Protein AF-A0A3B9D0J6-F1 (afdb_monomer_lite)

Secondary structure (DSSP, 8-state):
-HHHHHHHHHHHHHHHHHHHHHHHHHHHHTT-HHHHHHHHHHHHHHHHHHHHHHHHHHHHHHHHHHHHHH--

pLDDT: mean 75.88, std 5.87, range [53.06, 82.5]

Structure (mmCIF, N/CA/C/O backbone):
data_AF-A0A3B9D0J6-F1
#
_entry.id   AF-A0A3B9D0J6-F1
#
loop_
_atom_site.group_PDB
_atom_site.id
_atom_site.type_symbol
_atom_site.label_atom_id
_atom_site.label_alt_id
_atom_site.label_comp_id
_atom_site.label_asym_id
_atom_site.label_entity_id
_atom_site.label_seq_id
_atom_site.pdbx_PDB_ins_code
_atom_site.Cartn_x
_atom_site.Cartn_y
_atom_site.Cartn_z
_atom_site.occupancy
_atom_site.B_iso_or_equiv
_atom_site.auth_seq_id
_atom_site.auth_comp_id
_atom_site.auth_asym_id
_atom_site.auth_atom_id
_atom_site.pdbx_PDB_model_num
ATOM 1 N N . MET A 1 1 ? -13.483 8.332 15.572 1.00 53.06 1 MET A N 1
ATOM 2 C CA . MET A 1 1 ? -12.947 9.238 14.522 1.00 53.06 1 MET A CA 1
ATOM 3 C C . MET A 1 1 ? -11.603 8.764 13.966 1.00 53.06 1 MET A C 1
ATOM 5 O O . MET A 1 1 ? -11.483 8.654 12.754 1.00 53.06 1 MET A O 1
ATOM 9 N N . PHE A 1 2 ? -10.625 8.412 14.811 1.00 63.00 2 PHE A N 1
ATOM 10 C CA . PHE A 1 2 ? -9.278 7.993 14.381 1.00 63.00 2 PHE A CA 1
ATOM 11 C C . PHE A 1 2 ? -9.241 6.787 13.417 1.00 63.00 2 PHE A C 1
ATOM 13 O O . PHE A 1 2 ? -8.436 6.750 12.491 1.00 63.00 2 PHE A O 1
ATOM 20 N N . THR A 1 3 ? -10.139 5.816 13.594 1.00 65.00 3 THR A N 1
ATOM 21 C CA . THR A 1 3 ? -10.175 4.570 12.808 1.00 65.00 3 THR A CA 1
ATOM 22 C C . THR A 1 3 ? -10.595 4.788 11.353 1.00 65.00 3 THR A C 1
ATOM 24 O O . THR A 1 3 ? -10.004 4.216 10.444 1.00 65.00 3 THR A O 1
ATOM 27 N N . ILE A 1 4 ? -11.565 5.679 11.124 1.00 69.50 4 ILE A N 1
ATOM 28 C CA . ILE A 1 4 ? -12.063 6.033 9.784 1.00 69.50 4 ILE A CA 1
ATOM 29 C C . ILE A 1 4 ? -10.982 6.800 9.012 1.00 69.50 4 ILE A C 1
ATOM 31 O O . ILE A 1 4 ? -10.734 6.529 7.842 1.00 69.50 4 ILE A O 1
ATOM 35 N N . ILE A 1 5 ? -10.280 7.713 9.693 1.00 73.62 5 ILE A N 1
ATOM 36 C CA . ILE A 1 5 ? -9.177 8.490 9.110 1.00 73.62 5 ILE A CA 1
ATOM 37 C C . ILE A 1 5 ? -8.041 7.559 8.666 1.00 73.62 5 ILE A C 1
ATOM 39 O O . ILE A 1 5 ? -7.533 7.695 7.555 1.00 73.62 5 ILE A O 1
ATOM 43 N N . ARG A 1 6 ? -7.675 6.568 9.492 1.00 74.12 6 ARG A N 1
ATOM 44 C CA . ARG A 1 6 ? -6.659 5.564 9.135 1.00 74.12 6 ARG A CA 1
ATOM 45 C C . ARG A 1 6 ? -7.056 4.707 7.937 1.00 74.12 6 ARG A C 1
ATOM 47 O O . ARG A 1 6 ? -6.195 4.372 7.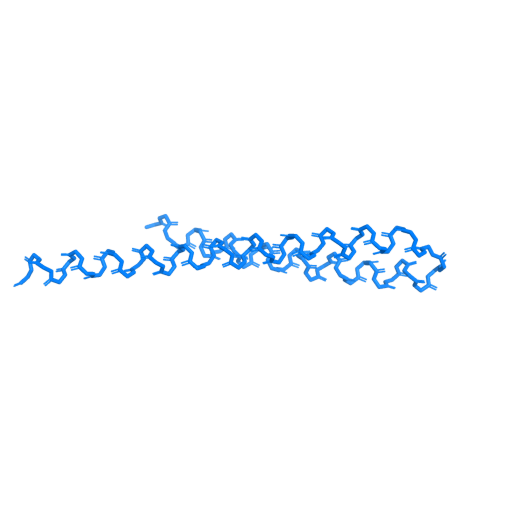128 1.00 74.12 6 ARG A O 1
ATOM 54 N N . GLU A 1 7 ? -8.331 4.357 7.823 1.00 74.94 7 GLU A N 1
ATOM 55 C CA . GLU A 1 7 ? -8.850 3.586 6.693 1.00 74.94 7 GLU A CA 1
ATOM 56 C C . GLU A 1 7 ? -8.796 4.407 5.398 1.00 74.94 7 GLU A C 1
ATOM 58 O O . GLU A 1 7 ? -8.239 3.934 4.408 1.00 74.94 7 GLU A O 1
ATOM 63 N N . CYS A 1 8 ? -9.236 5.672 5.430 1.00 78.12 8 CYS A N 1
ATOM 64 C CA . CYS A 1 8 ? -9.091 6.595 4.301 1.00 78.12 8 CYS A CA 1
ATOM 65 C C . CYS A 1 8 ? -7.628 6.774 3.877 1.00 78.12 8 CYS A C 1
ATOM 67 O O . CYS A 1 8 ? -7.337 6.735 2.686 1.00 78.12 8 CYS A O 1
ATOM 69 N N . ILE A 1 9 ? -6.697 6.919 4.827 1.00 80.62 9 ILE A N 1
ATOM 70 C CA . ILE A 1 9 ? -5.258 7.030 4.529 1.00 80.62 9 ILE A CA 1
ATOM 71 C C . ILE A 1 9 ? -4.728 5.745 3.878 1.00 80.62 9 ILE A C 1
ATOM 73 O O . ILE A 1 9 ? -3.959 5.818 2.922 1.00 80.62 9 ILE A O 1
ATOM 77 N N . GLY A 1 10 ? -5.159 4.572 4.355 1.00 73.38 10 GLY A N 1
ATOM 78 C CA . GLY A 1 10 ? -4.798 3.286 3.756 1.00 73.38 10 GLY A CA 1
ATOM 79 C C . GLY A 1 10 ? -5.237 3.185 2.294 1.00 73.38 10 GLY A C 1
ATOM 80 O O . GLY A 1 10 ? -4.428 2.845 1.432 1.00 73.38 10 GLY A O 1
ATOM 81 N N . TRP A 1 11 ? -6.483 3.559 1.999 1.00 79.12 11 TRP A N 1
ATOM 82 C CA . TRP A 1 11 ? -7.001 3.614 0.627 1.00 79.12 11 TRP A CA 1
ATOM 83 C C . TRP A 1 11 ? -6.289 4.662 -0.236 1.00 79.12 11 TRP A C 1
ATOM 85 O O . TRP A 1 11 ? -5.988 4.394 -1.399 1.00 79.12 11 TRP A O 1
ATOM 95 N N . LEU A 1 12 ? -5.951 5.821 0.333 1.00 81.31 12 LEU A N 1
ATOM 96 C CA . LEU A 1 12 ? -5.211 6.871 -0.367 1.00 81.31 12 LEU A CA 1
ATOM 97 C C . LEU A 1 12 ? -3.813 6.389 -0.788 1.00 81.31 12 LEU A C 1
ATOM 99 O O . LEU A 1 12 ? -3.401 6.628 -1.922 1.00 81.31 12 LEU A O 1
ATOM 103 N N . LEU A 1 13 ? -3.114 5.644 0.081 1.00 77.31 13 LEU A N 1
ATOM 104 C CA . LEU A 1 13 ? -1.829 5.014 -0.251 1.00 77.31 13 LEU A CA 1
ATOM 105 C C . LEU A 1 13 ? -1.957 3.972 -1.370 1.00 77.31 13 LEU A C 1
ATOM 107 O O . LEU A 1 13 ? -1.071 3.884 -2.218 1.00 77.31 13 LEU A O 1
ATOM 111 N N . VAL A 1 14 ? -3.040 3.192 -1.384 1.00 78.88 14 VAL A N 1
ATOM 112 C CA . VAL A 1 14 ? -3.295 2.200 -2.442 1.00 78.88 14 VAL A CA 1
ATOM 113 C C . VAL A 1 14 ? -3.527 2.889 -3.790 1.00 78.88 14 VAL A C 1
ATOM 115 O O . VAL A 1 14 ? -2.917 2.489 -4.782 1.00 78.88 14 VAL A O 1
ATOM 118 N N . CYS A 1 15 ? -4.330 3.959 -3.830 1.00 80.81 15 CYS A N 1
ATOM 119 C CA . CYS A 1 15 ? -4.502 4.775 -5.038 1.00 80.81 15 CYS A CA 1
ATOM 120 C C . CYS A 1 15 ? -3.176 5.381 -5.514 1.00 80.81 15 CYS A C 1
ATOM 122 O O . CYS A 1 15 ? -2.877 5.340 -6.708 1.00 80.81 15 CYS A O 1
ATOM 124 N N . LEU A 1 16 ? -2.354 5.893 -4.591 1.00 78.38 16 LEU A N 1
ATOM 125 C CA . LEU A 1 16 ? -1.037 6.427 -4.934 1.00 78.38 16 LEU A CA 1
ATOM 126 C C . LEU A 1 16 ? -0.134 5.341 -5.537 1.00 78.38 16 LEU A C 1
ATOM 128 O O . LEU A 1 16 ? 0.539 5.577 -6.535 1.00 78.38 16 LEU A O 1
ATOM 132 N N . ALA A 1 17 ? -0.145 4.131 -4.975 1.00 76.31 17 ALA A N 1
ATOM 133 C CA . ALA A 1 17 ? 0.650 3.022 -5.489 1.00 76.31 17 ALA A CA 1
ATOM 134 C C . ALA A 1 17 ? 0.231 2.608 -6.909 1.00 76.31 17 ALA A C 1
ATOM 136 O O . ALA A 1 17 ? 1.095 2.396 -7.757 1.00 76.31 17 ALA A O 1
ATOM 137 N N . LEU A 1 18 ? -1.076 2.547 -7.187 1.00 82.38 18 LEU A N 1
ATOM 138 C CA . LEU A 1 18 ? -1.609 2.296 -8.532 1.00 82.38 18 LEU A CA 1
ATOM 139 C C . LEU A 1 18 ? -1.153 3.363 -9.534 1.00 82.38 18 LEU A C 1
ATOM 141 O O . LEU A 1 18 ? -0.753 3.023 -10.646 1.00 82.38 18 LEU A O 1
ATOM 145 N N . TYR A 1 19 ? -1.145 4.634 -9.125 1.00 81.31 19 TYR A N 1
ATOM 146 C CA . TYR A 1 19 ? -0.648 5.730 -9.956 1.00 81.31 19 TYR A CA 1
ATOM 147 C C . TYR A 1 19 ? 0.848 5.584 -10.281 1.00 81.31 19 TYR A C 1
ATOM 149 O O . TYR A 1 19 ? 1.244 5.724 -11.438 1.00 81.31 19 TYR A O 1
ATOM 157 N N . LEU A 1 20 ? 1.679 5.226 -9.292 1.00 74.56 20 LEU A N 1
ATOM 158 C CA . LEU A 1 20 ? 3.105 4.965 -9.522 1.00 74.56 20 LEU A CA 1
ATOM 159 C C . LEU A 1 20 ? 3.345 3.765 -10.449 1.00 74.56 20 LEU A C 1
ATOM 161 O O . LEU A 1 20 ? 4.263 3.81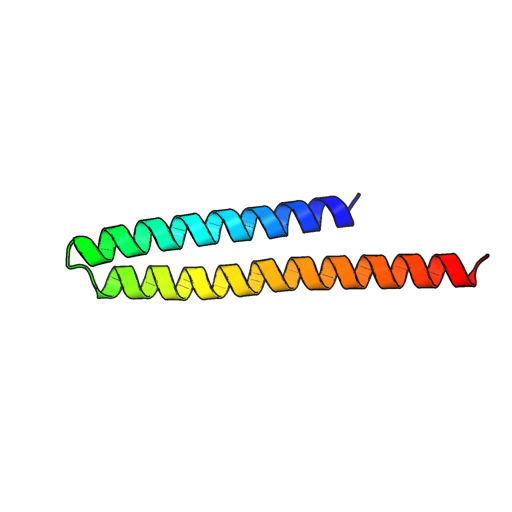6 -11.266 1.00 74.56 20 LEU A O 1
ATOM 165 N N . ILE A 1 21 ? 2.541 2.702 -10.345 1.00 76.62 21 ILE A N 1
ATOM 166 C CA . ILE A 1 21 ? 2.623 1.549 -11.258 1.00 76.62 21 ILE A CA 1
ATOM 167 C C . ILE A 1 21 ? 2.318 1.994 -12.687 1.00 76.62 21 ILE A C 1
ATOM 169 O O . ILE A 1 21 ? 3.045 1.629 -13.608 1.00 76.62 21 ILE A O 1
ATOM 173 N N . TRP A 1 22 ? 1.277 2.807 -12.868 1.00 81.38 22 TRP A N 1
ATOM 174 C CA . TRP A 1 22 ? 0.880 3.302 -14.182 1.00 81.38 22 TRP A CA 1
ATOM 175 C C . TRP A 1 22 ? 1.983 4.158 -14.826 1.00 81.38 22 TRP A C 1
ATOM 177 O O . TRP A 1 22 ? 2.391 3.877 -15.953 1.00 81.38 22 TRP A O 1
ATOM 187 N N . MET A 1 23 ? 2.571 5.096 -14.070 1.00 76.88 23 MET A N 1
ATOM 188 C CA . MET A 1 23 ? 3.742 5.868 -14.517 1.00 76.88 23 MET A CA 1
ATOM 189 C C . MET A 1 23 ? 4.966 4.991 -14.812 1.00 76.88 23 MET A C 1
ATOM 191 O O . MET A 1 23 ? 5.688 5.238 -15.780 1.00 76.88 23 MET A O 1
ATOM 195 N N . GLY A 1 24 ? 5.216 3.977 -13.979 1.00 71.44 24 GLY A N 1
ATOM 196 C CA . GLY A 1 24 ? 6.334 3.054 -14.153 1.00 71.44 24 GLY A CA 1
ATOM 197 C C . GLY A 1 24 ? 6.221 2.254 -15.450 1.00 71.44 24 GLY A C 1
ATOM 198 O O . GLY A 1 24 ? 7.208 2.119 -16.170 1.00 71.44 24 GLY A O 1
ATOM 199 N N . ILE A 1 25 ? 5.018 1.781 -15.790 1.00 76.62 25 ILE A N 1
ATOM 200 C CA . ILE A 1 25 ? 4.749 1.071 -17.050 1.00 76.62 25 ILE A CA 1
ATOM 201 C C . ILE A 1 25 ? 4.979 1.997 -18.254 1.00 76.62 25 ILE A C 1
ATOM 203 O O . ILE A 1 25 ? 5.628 1.587 -19.219 1.00 76.62 25 ILE A O 1
ATOM 207 N N . GLU A 1 26 ? 4.520 3.250 -18.181 1.00 76.50 26 GLU A N 1
ATOM 208 C CA . GLU A 1 26 ? 4.749 4.252 -19.232 1.00 76.50 26 GLU A CA 1
ATOM 209 C C . GLU A 1 26 ? 6.251 4.535 -19.441 1.00 76.50 26 GLU A C 1
ATOM 211 O O . GLU A 1 26 ? 6.736 4.562 -20.573 1.00 76.50 26 GLU A O 1
ATOM 216 N N . HIS A 1 27 ? 7.031 4.642 -18.360 1.00 69.94 27 HIS A N 1
ATOM 217 C CA . HIS A 1 27 ? 8.484 4.850 -18.441 1.00 69.94 27 HIS A CA 1
ATOM 218 C C . HIS A 1 27 ? 9.244 3.647 -19.021 1.00 69.94 27 HIS A C 1
ATOM 220 O O . HIS A 1 27 ? 10.213 3.824 -19.769 1.00 69.94 27 HIS A O 1
ATOM 226 N N . ILE A 1 28 ? 8.807 2.418 -18.722 1.00 70.88 28 ILE A N 1
ATOM 227 C CA . ILE A 1 28 ? 9.392 1.197 -19.305 1.00 70.88 28 ILE A CA 1
ATOM 228 C C . ILE A 1 28 ? 9.159 1.166 -20.819 1.00 70.88 28 ILE A C 1
ATOM 230 O O . ILE A 1 28 ? 10.070 0.804 -21.569 1.00 70.88 28 ILE A O 1
ATOM 234 N N . ALA A 1 29 ? 7.986 1.610 -21.281 1.00 69.94 29 ALA A N 1
ATOM 235 C CA . ALA A 1 29 ? 7.667 1.686 -22.706 1.00 69.94 29 ALA A CA 1
ATOM 236 C C . ALA A 1 29 ? 8.599 2.645 -23.479 1.00 69.94 29 ALA A C 1
ATOM 238 O O . ALA A 1 29 ? 8.892 2.410 -24.650 1.00 69.94 29 ALA A O 1
ATOM 239 N N . ILE A 1 30 ? 9.149 3.669 -22.814 1.00 75.75 30 ILE A N 1
ATOM 240 C CA . ILE A 1 30 ? 10.055 4.681 -23.398 1.00 75.75 30 ILE A CA 1
ATOM 241 C C . ILE A 1 30 ? 11.547 4.241 -23.347 1.00 75.75 30 ILE A C 1
ATOM 243 O O . ILE A 1 30 ? 12.460 5.033 -23.569 1.00 75.75 30 ILE A O 1
ATOM 247 N N . ARG A 1 31 ? 11.841 2.949 -23.110 1.00 68.94 31 ARG A N 1
ATOM 248 C CA . ARG A 1 31 ? 13.200 2.367 -22.923 1.00 68.94 31 ARG A CA 1
ATOM 249 C C . ARG A 1 31 ? 13.960 2.855 -21.680 1.00 68.94 31 ARG A C 1
ATOM 251 O O . ARG A 1 31 ? 15.170 2.642 -21.582 1.00 68.94 31 ARG A O 1
ATOM 258 N N . ARG A 1 32 ? 13.290 3.453 -20.691 1.00 69.12 32 ARG A N 1
ATOM 259 C CA . ARG A 1 32 ? 13.914 3.834 -19.410 1.00 69.12 32 ARG A CA 1
ATOM 260 C C . ARG A 1 32 ? 13.702 2.765 -18.338 1.00 69.12 32 ARG A C 1
ATOM 262 O O . ARG A 1 32 ? 13.046 2.976 -17.321 1.00 69.12 32 ARG A O 1
ATOM 269 N N . THR A 1 33 ? 14.295 1.596 -18.567 1.00 72.44 33 THR A N 1
ATOM 270 C CA . THR A 1 33 ? 14.101 0.391 -17.740 1.00 72.44 33 THR A CA 1
ATOM 271 C C . THR A 1 33 ? 14.530 0.577 -16.278 1.00 72.44 33 THR A C 1
ATOM 273 O O . THR A 1 33 ? 13.899 0.024 -15.381 1.00 72.44 33 THR A O 1
ATOM 276 N N . ILE A 1 34 ? 15.574 1.375 -16.019 1.00 79.38 34 ILE A N 1
ATOM 277 C CA . ILE A 1 34 ? 16.097 1.618 -14.661 1.00 79.38 34 ILE A CA 1
ATOM 278 C C . ILE A 1 34 ? 15.109 2.460 -13.841 1.00 79.38 34 ILE A C 1
ATOM 280 O O . ILE A 1 34 ? 14.780 2.101 -12.713 1.00 79.38 34 ILE A O 1
ATOM 284 N N . GLU A 1 35 ? 14.584 3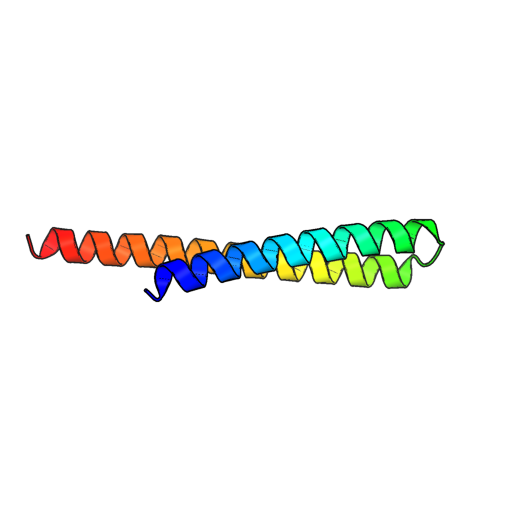.543 -14.419 1.00 74.75 35 GLU A N 1
ATOM 285 C CA . GLU A 1 35 ? 13.596 4.406 -13.760 1.00 74.75 35 GLU A CA 1
ATOM 286 C C . GLU A 1 35 ? 12.287 3.649 -13.520 1.00 74.75 35 GLU A C 1
ATOM 288 O O . GLU A 1 35 ? 11.765 3.663 -12.406 1.00 74.75 35 GLU A O 1
ATOM 293 N N . GLY A 1 36 ? 11.824 2.882 -14.511 1.00 73.69 36 GLY A N 1
ATOM 294 C CA . GLY A 1 36 ? 10.667 1.999 -14.361 1.00 73.69 36 GLY A CA 1
ATOM 295 C C . GLY A 1 36 ? 10.811 0.996 -13.213 1.00 73.69 36 GLY A C 1
ATOM 296 O O . GLY A 1 36 ? 9.877 0.805 -12.434 1.00 73.69 36 GLY A O 1
ATOM 297 N N . GLY A 1 37 ? 11.999 0.404 -13.050 1.00 76.12 37 GLY A N 1
ATOM 298 C CA . GLY A 1 37 ? 12.302 -0.496 -11.935 1.00 76.12 37 GLY A CA 1
ATOM 299 C C . GLY A 1 37 ? 12.202 0.185 -10.566 1.00 76.12 37 GLY A C 1
ATOM 300 O O . GLY A 1 37 ? 11.610 -0.379 -9.646 1.00 76.12 37 GLY A O 1
ATOM 301 N N . ILE A 1 38 ? 12.710 1.415 -10.436 1.00 81.19 38 ILE A N 1
ATOM 302 C CA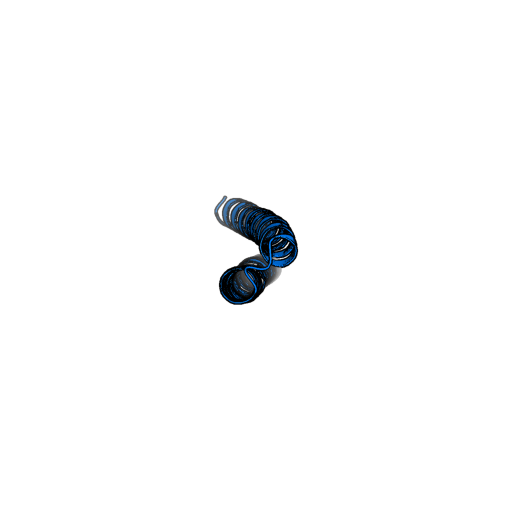 . ILE A 1 38 ? 12.631 2.206 -9.194 1.00 81.19 38 ILE A CA 1
ATOM 303 C C . ILE A 1 38 ? 11.172 2.549 -8.860 1.00 81.19 38 ILE A C 1
ATOM 305 O O . ILE A 1 38 ? 10.753 2.408 -7.706 1.00 81.19 38 ILE A O 1
ATOM 309 N N . PHE A 1 39 ? 10.378 2.943 -9.860 1.00 76.81 39 PHE A N 1
ATOM 310 C CA . PHE A 1 39 ? 8.948 3.215 -9.690 1.00 76.81 39 PHE A CA 1
ATOM 311 C C . PHE A 1 39 ? 8.170 1.969 -9.257 1.00 76.81 39 PHE A C 1
ATOM 313 O O . PHE A 1 39 ? 7.394 2.029 -8.299 1.00 76.81 39 PHE A O 1
ATOM 320 N N . LEU A 1 40 ? 8.425 0.820 -9.889 1.00 78.62 40 LEU A N 1
ATOM 321 C CA . LEU A 1 40 ? 7.794 -0.447 -9.517 1.00 78.62 40 LEU A CA 1
ATOM 322 C C . LEU A 1 40 ? 8.179 -0.877 -8.095 1.00 78.62 40 LEU A C 1
ATOM 324 O O . LEU A 1 40 ? 7.302 -1.224 -7.303 1.00 78.62 40 LEU A O 1
ATOM 328 N N . PHE A 1 41 ? 9.457 -0.792 -7.723 1.00 82.19 41 PHE A N 1
ATOM 329 C CA . PHE A 1 41 ? 9.913 -1.160 -6.379 1.00 82.19 41 PHE A CA 1
ATOM 330 C C . PHE A 1 41 ? 9.341 -0.234 -5.292 1.00 82.19 41 PHE A C 1
ATOM 332 O O . PHE A 1 41 ? 8.932 -0.685 -4.214 1.00 82.19 41 PHE A O 1
ATOM 339 N N . SER A 1 42 ? 9.242 1.061 -5.599 1.00 77.69 42 SER A N 1
ATOM 340 C CA . SER A 1 42 ? 8.615 2.050 -4.718 1.00 77.69 42 SER A CA 1
ATOM 341 C C . SER A 1 42 ? 7.126 1.761 -4.549 1.00 77.69 42 SER A C 1
ATOM 343 O O . SER A 1 42 ? 6.631 1.721 -3.422 1.00 77.69 42 SER A O 1
ATOM 345 N N . SER A 1 43 ? 6.419 1.452 -5.640 1.00 77.31 43 SER A N 1
ATOM 346 C CA . SER A 1 43 ? 5.000 1.094 -5.584 1.00 77.31 43 SER A CA 1
ATOM 347 C C . SER A 1 43 ? 4.744 -0.144 -4.720 1.00 77.31 43 SER A C 1
ATOM 349 O O . SER A 1 43 ? 3.823 -0.141 -3.906 1.00 77.31 43 SER A O 1
ATOM 351 N N . LEU A 1 44 ? 5.610 -1.161 -4.797 1.00 82.31 44 LEU A N 1
ATOM 352 C CA . LEU A 1 44 ? 5.499 -2.377 -3.991 1.00 82.31 44 LEU A CA 1
ATOM 353 C C . LEU A 1 44 ? 5.597 -2.074 -2.487 1.00 82.31 44 LEU A C 1
ATOM 355 O O . LEU A 1 44 ? 4.853 -2.632 -1.673 1.00 82.31 44 LEU A O 1
ATOM 359 N N . SER A 1 45 ? 6.498 -1.158 -2.126 1.00 79.56 45 SER A N 1
ATOM 360 C CA . SER A 1 45 ? 6.688 -0.697 -0.748 1.00 79.56 45 SER A CA 1
ATOM 361 C C . SER A 1 45 ? 5.476 0.100 -0.254 1.00 79.56 45 SER A C 1
ATOM 363 O O . SER A 1 45 ? 5.019 -0.116 0.872 1.00 79.56 45 SER A O 1
ATOM 365 N N . LEU A 1 46 ? 4.890 0.945 -1.112 1.00 79.38 46 LEU A N 1
ATOM 366 C CA . LEU A 1 46 ? 3.653 1.670 -0.808 1.00 79.38 46 LEU A CA 1
ATOM 367 C C . LEU A 1 46 ? 2.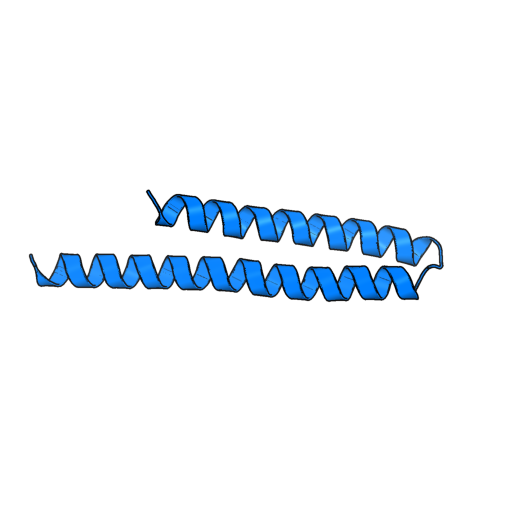443 0.745 -0.642 1.00 79.38 46 LEU A C 1
ATOM 369 O O . LEU A 1 46 ? 1.679 0.927 0.306 1.00 79.38 46 LEU A O 1
ATOM 373 N N . VAL A 1 47 ? 2.278 -0.267 -1.502 1.00 80.38 47 VAL A N 1
ATOM 374 C CA . VAL A 1 47 ? 1.191 -1.255 -1.372 1.00 80.38 47 VAL A CA 1
ATOM 375 C C . VAL A 1 47 ? 1.299 -1.987 -0.037 1.00 80.38 47 VAL A C 1
ATOM 377 O O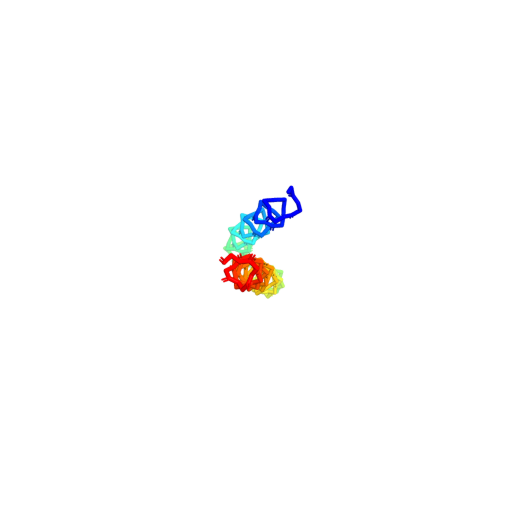 . VAL A 1 47 ? 0.304 -2.103 0.682 1.00 80.38 47 VAL A O 1
ATOM 380 N N . LYS A 1 48 ? 2.504 -2.443 0.335 1.00 81.44 48 LYS A N 1
ATOM 381 C CA . LYS A 1 48 ? 2.732 -3.091 1.635 1.00 81.44 48 LYS A CA 1
ATOM 382 C C . LYS A 1 48 ? 2.397 -2.166 2.802 1.00 81.44 48 LYS A C 1
ATOM 384 O O . LYS A 1 48 ? 1.711 -2.603 3.725 1.00 81.44 48 LYS A O 1
ATOM 389 N N . ALA A 1 49 ? 2.845 -0.912 2.762 1.00 76.62 49 ALA A N 1
ATOM 390 C CA . ALA A 1 49 ? 2.556 0.064 3.810 1.00 76.62 49 ALA A CA 1
ATOM 391 C C . ALA A 1 49 ? 1.046 0.344 3.935 1.00 76.62 49 ALA A C 1
ATOM 393 O O . ALA A 1 49 ? 0.506 0.303 5.043 1.00 76.62 49 ALA A O 1
ATOM 394 N N . GLY A 1 50 ? 0.350 0.545 2.810 1.00 76.69 50 GLY A N 1
ATOM 395 C CA . GLY A 1 50 ? -1.100 0.761 2.768 1.00 76.69 50 GLY A CA 1
ATOM 396 C C . GLY A 1 50 ? -1.889 -0.423 3.335 1.00 76.69 50 GLY A C 1
ATOM 397 O O . GLY A 1 50 ? -2.732 -0.245 4.215 1.00 76.69 50 GLY A O 1
ATOM 398 N N . LEU A 1 51 ? -1.559 -1.651 2.922 1.00 80.31 51 LEU A N 1
ATOM 399 C CA . LEU A 1 51 ? -2.181 -2.870 3.457 1.00 80.31 51 LEU A CA 1
ATOM 400 C C . LEU A 1 51 ? -1.944 -3.039 4.962 1.00 80.31 51 LEU A C 1
ATOM 402 O O . LEU A 1 51 ? -2.853 -3.438 5.691 1.00 80.31 51 LEU A O 1
ATOM 406 N N . LEU A 1 52 ? -0.739 -2.737 5.445 1.00 80.31 52 LEU A N 1
ATOM 407 C CA . LEU A 1 52 ? -0.391 -2.873 6.860 1.00 80.31 52 LEU A CA 1
ATOM 408 C C . LEU A 1 52 ? -1.187 -1.888 7.732 1.00 80.31 52 LEU A C 1
ATOM 410 O O . LEU A 1 52 ? -1.709 -2.275 8.780 1.00 80.31 52 LEU A O 1
ATOM 414 N N . LEU A 1 53 ? -1.373 -0.654 7.256 1.00 75.69 53 LEU A N 1
ATOM 415 C CA . LEU A 1 53 ? -2.226 0.354 7.894 1.00 75.69 53 LEU A CA 1
ATOM 416 C C . LEU A 1 53 ? -3.685 -0.105 8.015 1.00 75.69 53 LEU A C 1
ATOM 418 O O . LEU A 1 53 ? -4.275 0.049 9.093 1.00 75.69 53 LEU A O 1
ATOM 422 N N . VAL A 1 54 ? -4.236 -0.706 6.954 1.00 76.38 54 VAL A N 1
ATOM 423 C CA . VAL A 1 54 ? -5.601 -1.260 6.936 1.00 76.38 54 VAL A CA 1
ATOM 424 C C . VAL A 1 54 ? -5.729 -2.433 7.910 1.00 76.38 54 VAL A C 1
ATOM 426 O O . VAL A 1 54 ? -6.652 -2.456 8.724 1.00 76.38 54 VAL A O 1
ATOM 429 N N . ARG A 1 55 ? -4.777 -3.376 7.910 1.00 81.25 55 ARG A N 1
ATOM 430 C CA . ARG A 1 55 ? -4.801 -4.525 8.837 1.00 81.25 55 ARG A CA 1
ATOM 431 C C . ARG A 1 55 ? -4.720 -4.090 10.297 1.00 81.25 55 ARG A C 1
ATOM 433 O O . ARG A 1 55 ? -5.468 -4.605 11.123 1.00 81.25 55 ARG A O 1
ATOM 440 N N . MET A 1 56 ? -3.870 -3.116 10.614 1.00 76.50 56 MET A N 1
ATOM 441 C CA . MET A 1 56 ? -3.820 -2.547 11.961 1.00 76.50 56 MET A CA 1
ATOM 442 C C . MET A 1 56 ? -5.121 -1.818 12.337 1.00 76.50 56 MET A C 1
ATOM 444 O O . MET A 1 56 ? -5.515 -1.857 13.498 1.00 76.50 56 MET A O 1
ATOM 448 N N . SER A 1 57 ? -5.808 -1.181 11.380 1.00 74.00 57 SER A N 1
ATOM 449 C CA . SER A 1 57 ? -7.129 -0.576 11.614 1.00 74.00 57 SER A CA 1
ATOM 450 C C . SER A 1 57 ? -8.182 -1.639 11.958 1.00 74.00 57 SER A C 1
ATOM 452 O O . SER A 1 57 ? -8.921 -1.497 12.933 1.00 74.00 57 SER A O 1
ATOM 454 N N . ALA A 1 58 ? -8.199 -2.751 11.217 1.00 78.38 58 ALA A N 1
ATOM 455 C CA . ALA A 1 58 ? -9.091 -3.878 11.482 1.00 78.38 58 ALA A CA 1
ATOM 456 C C . ALA A 1 58 ? -8.818 -4.527 12.851 1.00 78.38 58 ALA A C 1
ATOM 458 O O . ALA A 1 58 ? -9.758 -4.791 13.600 1.00 78.38 58 ALA A O 1
ATOM 459 N N . ALA A 1 59 ? -7.544 -4.715 13.213 1.00 81.38 59 ALA A N 1
ATOM 460 C CA . ALA A 1 59 ? -7.154 -5.216 14.531 1.00 81.38 59 ALA A CA 1
ATOM 461 C C . ALA A 1 59 ? -7.601 -4.272 15.662 1.00 81.38 59 ALA A C 1
ATOM 463 O O . ALA A 1 59 ? -8.125 -4.731 16.674 1.00 81.38 59 ALA A O 1
ATOM 464 N N . ALA A 1 60 ? -7.475 -2.954 15.471 1.00 79.69 60 ALA A N 1
ATOM 465 C CA . ALA A 1 60 ? -7.953 -1.971 16.440 1.00 79.69 60 ALA A CA 1
ATOM 466 C C . ALA A 1 60 ? -9.482 -2.022 16.621 1.00 79.69 60 ALA A C 1
ATOM 468 O O . ALA A 1 60 ? -9.954 -1.969 17.755 1.00 79.69 60 ALA A O 1
ATOM 469 N N . ARG A 1 61 ? -10.260 -2.194 15.537 1.00 75.38 61 ARG A N 1
ATOM 470 C CA . ARG A 1 61 ? -11.726 -2.377 15.624 1.00 75.38 61 ARG A CA 1
ATOM 471 C C . ARG A 1 61 ? -12.107 -3.654 16.364 1.00 75.38 61 ARG A C 1
ATOM 473 O O . ARG A 1 61 ? -13.072 -3.640 17.119 1.00 75.38 61 ARG A O 1
ATOM 480 N N . LEU A 1 62 ? -11.373 -4.744 16.139 1.00 82.06 62 LEU A N 1
ATOM 481 C CA . LEU A 1 62 ? -11.577 -6.005 16.854 1.00 82.06 62 LEU A CA 1
ATOM 482 C C . LEU A 1 62 ? -11.327 -5.830 18.352 1.00 82.06 62 LEU A C 1
ATOM 484 O O . LEU A 1 62 ? -12.213 -6.150 19.135 1.00 82.06 62 LEU A O 1
ATOM 488 N N . CYS A 1 63 ? -10.196 -5.238 18.748 1.00 79.69 63 CYS A N 1
ATOM 489 C CA . CYS A 1 63 ? -9.916 -4.958 20.159 1.00 79.69 63 CYS A CA 1
ATOM 490 C C . CYS A 1 63 ? -10.974 -4.053 20.803 1.00 79.69 63 CYS A C 1
ATOM 492 O O . CYS A 1 63 ? -11.408 -4.336 21.913 1.00 79.69 63 CYS A O 1
ATOM 494 N N . GLU A 1 64 ? -11.415 -2.992 20.120 1.00 79.81 64 GLU A N 1
ATOM 495 C CA . GLU A 1 64 ? -12.462 -2.094 20.634 1.00 79.81 64 GLU A CA 1
ATOM 496 C C . GLU A 1 64 ? -13.794 -2.835 20.842 1.00 79.81 64 GLU A C 1
ATOM 498 O O . GLU A 1 64 ? -14.476 -2.637 21.849 1.00 79.81 64 GLU A O 1
ATOM 503 N N . LYS A 1 65 ? -14.150 -3.730 19.912 1.00 81.12 65 LYS A N 1
ATOM 504 C CA . LYS A 1 65 ? -15.379 -4.526 19.981 1.00 81.12 65 LYS A CA 1
ATOM 505 C C . LYS A 1 65 ? -15.321 -5.591 21.083 1.00 81.12 65 LYS A C 1
ATOM 507 O O . LYS A 1 65 ? -16.309 -5.767 21.788 1.00 81.12 65 LYS A O 1
ATOM 512 N N . GLU A 1 66 ? -14.178 -6.255 21.246 1.00 82.50 66 GLU A N 1
ATOM 513 C CA . GLU A 1 66 ? -13.913 -7.215 22.329 1.00 82.50 66 GLU A CA 1
ATOM 514 C C . GLU A 1 66 ? -13.988 -6.542 23.704 1.00 82.50 66 GLU A C 1
ATOM 516 O O . GLU A 1 66 ? -14.655 -7.050 24.603 1.00 82.50 66 GLU A O 1
ATOM 521 N N . PHE A 1 67 ? -13.375 -5.362 23.859 1.00 77.12 67 PHE A N 1
ATOM 522 C CA . PHE A 1 67 ? -13.447 -4.598 25.108 1.00 77.12 67 PHE A CA 1
ATOM 523 C C . PHE A 1 67 ? -14.893 -4.236 25.450 1.00 77.12 67 PHE A C 1
ATOM 525 O O . PHE A 1 67 ? -15.375 -4.540 26.535 1.00 77.12 67 PHE A O 1
ATOM 532 N N . LYS A 1 68 ? -15.630 -3.689 24.476 1.00 76.25 68 LYS A N 1
ATOM 533 C CA . LYS A 1 68 ? -17.034 -3.314 24.666 1.00 76.25 68 LYS A CA 1
ATOM 534 C C . LYS A 1 68 ? -17.950 -4.508 24.974 1.00 76.25 68 LYS A C 1
ATOM 536 O O . LYS A 1 68 ? -18.964 -4.319 25.632 1.00 76.25 68 LYS A O 1
ATOM 541 N N . SER A 1 69 ? -17.620 -5.711 24.499 1.00 74.19 69 SER A N 1
ATOM 542 C CA . SER A 1 69 ? -18.377 -6.934 24.801 1.00 74.19 69 SER A CA 1
ATOM 543 C C . SER A 1 69 ? -18.077 -7.516 26.185 1.00 74.19 69 SER A C 1
ATOM 545 O O . SER A 1 69 ? -18.852 -8.344 26.647 1.00 74.19 69 SER A O 1
ATOM 547 N N . ARG A 1 70 ? -16.955 -7.149 26.818 1.00 68.38 70 ARG A N 1
ATOM 548 C CA . ARG A 1 70 ? -16.604 -7.585 28.180 1.00 68.38 70 ARG A CA 1
ATOM 549 C C . ARG A 1 70 ? -17.236 -6.725 29.274 1.00 68.38 70 ARG A C 1
ATOM 551 O O . ARG A 1 70 ? -17.390 -7.213 30.386 1.00 68.38 70 ARG A O 1
ATOM 558 N N . ASP A 1 71 ? -17.556 -5.472 28.960 1.00 61.59 71 ASP A N 1
ATOM 559 C CA . ASP A 1 71 ? -18.175 -4.512 29.884 1.00 61.59 71 ASP A CA 1
ATOM 560 C C . ASP A 1 71 ? -19.722 -4.524 29.841 1.00 61.59 71 ASP A C 1
ATOM 562 O O . ASP A 1 71 ? -20.358 -3.731 30.536 1.00 61.59 71 ASP A O 1
ATOM 566 N N . ALA A 1 72 ? -20.329 -5.391 29.019 1.00 54.91 72 ALA A N 1
ATOM 567 C CA . ALA A 1 72 ? -21.778 -5.574 28.871 1.00 54.91 72 ALA A CA 1
ATOM 568 C C . ALA A 1 72 ? -22.219 -6.936 29.419 1.00 54.91 72 ALA A C 1
ATOM 570 O O . ALA A 1 72 ? -23.327 -6.992 29.999 1.00 54.91 72 ALA A O 1
#

Radius of gyration: 17.48 Å; chains: 1; bounding box: 38×17×53 Å

Foldseek 3Di:
DVLVVLLVVLVVLLVVLVVLLVVLVVCVVVVNPVVSVVSNVVSVVSNVVSVVSNVVSVVVVVVVVVVVVVVD

Sequence (72 aa):
MFTIIRECIGWLLVCLALYLIWMGIEHIAIRRTIEGGIFLFSSLSLVKAGLLLVRMSAAARLCEKEFKSRDA